Protein AF-0000000069628048 (afdb_homodimer)

Organism: Araneus ventricosus (NCBI:txid182803)

Foldseek 3Di:
DAAADEPDQLLVLLVQLLVCVVVPDDLVVSVVVNPSHYDDCNDDSVRSVVSSVVVVVHDDPSPSVVVVPDPPPPCPCPVPVDDDDD/DAAADEPDQLLVLLVQLLVCVVVPDDLVVSVVVNPSHYDDCNDDSVRSVVSSVVVVVHDDPSPSVVVPPDPPPPCPVPVPPPPPDD

Nearest PDB structures (foldseek):
  7s03-assembly1_A-2  TM=7.587E-01  e=1.287E-01  Homo sapiens
  5hoo-assembly1_A  TM=9.166E-01  e=6.083E-01  Drosophila mauritiana
  5hoo-assembly1_B  TM=9.212E-01  e=8.298E-01  Drosophila mauritiana
  4r79-assembly1_B  TM=9.035E-01  e=1.749E+00  Drosophila mauritiana
  7s03-assembly1_A-2  TM=7.579E-01  e=8.852E-02  Homo sapiens

Secondary structure (DSSP, 8-state):
-PPPBPS--HHHHHHHHHHHHHHT--TTHHHHHHHHHB-SSS--HHHHHHHHHHHHHS------STT---------------S---/-PPPBPS--HHHHHHHHHHHHHHT--TTHHHHHHHHHB-SSS--HHHHHHHHHHHHHS------GGG-------------------

Sequence (172 aa):
MASRIDAPAKCELRRVIRFLQAEGNSAVEIPRRMSRVYVEDFMNDSAVCEWRRKFKDGPTEIRDEEGQGRKSVATEDLVQRASLAVMASRIDAPAKCELRRVIRFLQAEGNSAVEIPRRMSRVYVEDFMNDSAVCEWRRKFKDGPTEIRDEEGQGRKSVATEDLVQRASLAV

Solvent-accessible surface area (backbone atoms only — not comparable to full-atom values): 10506 Å² total; per-residue (Å²): 116,49,38,73,44,74,81,72,52,71,53,47,55,52,44,41,50,52,49,41,48,23,54,48,49,49,86,67,48,47,58,52,57,46,58,58,20,33,48,78,88,75,70,56,68,68,58,53,50,50,49,53,48,45,54,69,79,34,93,61,79,79,65,56,63,74,39,60,59,73,74,70,71,72,68,71,66,71,65,70,80,68,80,66,83,130,116,50,38,71,43,74,82,71,50,70,51,47,54,52,45,42,50,51,47,40,49,24,54,48,50,48,87,68,50,46,59,52,57,47,55,59,20,34,48,80,88,77,69,54,69,69,56,53,51,50,50,52,49,46,55,70,80,34,93,60,79,79,66,57,63,74,37,59,60,74,74,71,71,72,71,71,67,72,68,77,63,78,82,53,87,116

InterPro domains:
  IPR041426 Mos1 transposase, HTH domain [PF17906] (12-58)

Structure (mmCIF, N/CA/C/O backbone):
data_AF-0000000069628048-model_v1
#
loop_
_entity.id
_entity.type
_entity.pdbx_description
1 polymer 'Mos1 transposase HTH domain-containing protein'
#
loop_
_atom_site.group_PDB
_atom_site.id
_atom_site.type_symbol
_atom_site.label_atom_id
_atom_site.label_alt_id
_atom_site.label_comp_id
_atom_site.label_asym_id
_atom_site.label_entity_id
_atom_site.label_seq_id
_atom_site.pdbx_PDB_ins_code
_atom_site.Cartn_x
_atom_site.Cartn_y
_atom_site.Cartn_z
_atom_site.occupancy
_atom_site.B_iso_or_equiv
_atom_site.auth_seq_id
_atom_site.auth_comp_id
_atom_site.auth_asym_id
_atom_site.auth_atom_id
_atom_site.pdbx_PDB_model_num
ATOM 1 N N . MET A 1 1 ? 0.833 -8.758 -16.734 1 68.06 1 MET A N 1
ATOM 2 C CA . MET A 1 1 ? 2.189 -8.82 -16.188 1 68.06 1 MET A CA 1
ATOM 3 C C . MET A 1 1 ? 2.426 -7.703 -15.188 1 68.06 1 MET A C 1
ATOM 5 O O . MET A 1 1 ? 1.896 -6.598 -15.336 1 68.06 1 MET A O 1
ATOM 9 N N . ALA A 1 2 ? 3.006 -8.117 -13.969 1 75.44 2 ALA A N 1
ATOM 10 C CA . ALA A 1 2 ? 3.318 -7.137 -12.938 1 75.44 2 ALA A CA 1
ATOM 11 C C . ALA A 1 2 ? 4.258 -6.059 -13.469 1 75.44 2 ALA A C 1
ATOM 13 O O . ALA A 1 2 ? 5.191 -6.355 -14.211 1 75.44 2 ALA A O 1
ATOM 14 N N . SER A 1 3 ? 3.812 -4.875 -13.469 1 87.56 3 SER A N 1
ATOM 15 C CA . SER A 1 3 ? 4.742 -3.783 -13.742 1 87.56 3 SER A CA 1
ATOM 16 C C . SER A 1 3 ? 5.648 -3.518 -12.539 1 87.56 3 SER A C 1
ATOM 18 O O . SER A 1 3 ? 5.309 -3.863 -11.406 1 87.56 3 SER A O 1
ATOM 20 N N . ARG A 1 4 ? 6.875 -2.988 -12.906 1 87.44 4 ARG A N 1
ATOM 21 C CA . ARG A 1 4 ? 7.84 -2.805 -11.828 1 87.44 4 ARG A CA 1
ATOM 22 C C . ARG A 1 4 ? 7.84 -1.362 -11.336 1 87.44 4 ARG A C 1
ATOM 24 O O . ARG A 1 4 ? 7.676 -0.43 -12.125 1 87.44 4 ARG A O 1
ATOM 31 N N . ILE A 1 5 ? 7.867 -1.253 -9.992 1 87.88 5 ILE A N 1
ATOM 32 C CA . ILE A 1 5 ? 7.992 0.06 -9.367 1 87.88 5 ILE A CA 1
ATOM 33 C C . ILE A 1 5 ? 9.438 0.294 -8.938 1 87.88 5 ILE A C 1
ATOM 35 O O . ILE A 1 5 ? 10.016 -0.514 -8.211 1 87.88 5 ILE A O 1
ATOM 39 N N . ASP A 1 6 ? 9.93 1.393 -9.461 1 83.75 6 ASP A N 1
ATOM 40 C CA . ASP A 1 6 ? 11.305 1.726 -9.109 1 83.75 6 ASP A CA 1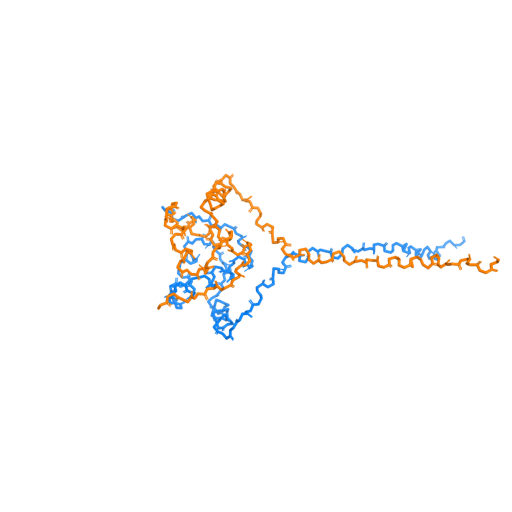
ATOM 41 C C . ASP A 1 6 ? 11.352 2.74 -7.969 1 83.75 6 ASP A C 1
ATOM 43 O O . ASP A 1 6 ? 10.492 3.621 -7.879 1 83.75 6 ASP A O 1
ATOM 47 N N . ALA A 1 7 ? 12.219 2.531 -7.008 1 80.62 7 ALA A N 1
ATOM 48 C CA . ALA A 1 7 ? 12.523 3.477 -5.934 1 80.62 7 ALA A CA 1
ATOM 49 C C . ALA A 1 7 ? 11.289 3.746 -5.078 1 80.62 7 ALA A C 1
ATOM 51 O O . ALA A 1 7 ? 10.875 4.898 -4.922 1 80.62 7 ALA A O 1
ATOM 52 N N . PRO A 1 8 ? 10.641 2.758 -4.605 1 84.19 8 PRO A N 1
ATOM 53 C CA . PRO A 1 8 ? 9.492 2.988 -3.725 1 84.19 8 PRO A CA 1
ATOM 54 C C . PRO A 1 8 ? 9.875 3.703 -2.432 1 84.19 8 PRO A C 1
ATOM 56 O O . PRO A 1 8 ? 10.969 3.486 -1.903 1 84.19 8 PRO A O 1
ATOM 59 N N . ALA A 1 9 ? 9 4.613 -1.985 1 83.25 9 ALA A N 1
ATOM 60 C CA . ALA A 1 9 ? 9.203 5.207 -0.666 1 83.25 9 ALA A CA 1
ATOM 61 C C . ALA A 1 9 ? 9.07 4.156 0.433 1 83.25 9 ALA A C 1
ATOM 63 O O . ALA A 1 9 ? 8.328 3.186 0.29 1 83.25 9 ALA A O 1
ATOM 64 N N . LYS A 1 10 ? 9.867 4.41 1.433 1 83.81 10 LYS A N 1
ATOM 65 C CA . LYS A 1 10 ? 9.812 3.492 2.566 1 83.81 10 LYS A CA 1
ATOM 66 C C . LYS A 1 10 ? 8.391 3.377 3.113 1 83.81 10 LYS A C 1
ATOM 68 O O . LYS A 1 10 ? 7.941 2.285 3.465 1 83.81 10 LYS A O 1
ATOM 73 N N . CYS A 1 11 ? 7.73 4.453 3.145 1 86.31 11 CYS A N 1
ATOM 74 C CA . CYS A 1 11 ? 6.375 4.469 3.674 1 86.31 11 CYS A CA 1
ATOM 75 C C . CYS A 1 11 ? 5.43 3.676 2.775 1 86.31 11 CYS A C 1
ATOM 77 O O . CYS A 1 11 ? 4.477 3.059 3.26 1 86.31 11 CYS A O 1
ATOM 79 N N . GLU A 1 12 ? 5.688 3.73 1.521 1 88.19 12 GLU A N 1
ATOM 80 C CA . GLU A 1 12 ? 4.871 2.941 0.603 1 88.19 12 GLU A CA 1
ATOM 81 C C . GLU A 1 12 ? 5.012 1.448 0.881 1 88.19 12 GLU A C 1
ATOM 83 O O . GLU A 1 12 ? 4.016 0.727 0.95 1 88.19 12 GLU A O 1
ATOM 88 N N . LEU A 1 13 ? 6.277 1.021 1.098 1 91.44 13 LEU A N 1
ATOM 89 C CA . LEU A 1 13 ? 6.531 -0.386 1.385 1 91.44 13 LEU A CA 1
ATOM 90 C C . LEU A 1 13 ? 5.828 -0.814 2.668 1 91.44 13 LEU A C 1
ATOM 92 O O . LEU A 1 13 ? 5.203 -1.877 2.713 1 91.44 13 LEU A O 1
ATOM 96 N N . ARG A 1 14 ? 5.844 0.015 3.629 1 91.94 14 ARG A N 1
ATOM 97 C CA . ARG A 1 14 ? 5.234 -0.301 4.918 1 91.94 14 ARG A CA 1
ATOM 98 C C . ARG A 1 14 ? 3.715 -0.392 4.793 1 91.94 14 ARG A C 1
ATOM 100 O O . ARG A 1 14 ? 3.092 -1.277 5.383 1 91.94 14 ARG A O 1
ATOM 107 N N . ARG A 1 15 ? 3.16 0.486 4.062 1 91.62 15 ARG A N 1
ATOM 108 C CA . ARG A 1 15 ? 1.712 0.486 3.881 1 91.62 15 ARG A CA 1
ATOM 109 C C . ARG A 1 15 ? 1.261 -0.731 3.08 1 91.62 15 ARG A C 1
ATOM 111 O O . ARG A 1 15 ? 0.216 -1.318 3.369 1 91.62 15 ARG A O 1
ATOM 118 N N . VAL A 1 16 ? 2.057 -1.086 2.139 1 94.81 16 VAL A N 1
ATOM 119 C CA . VAL A 1 16 ? 1.75 -2.27 1.341 1 94.81 16 VAL A CA 1
ATOM 120 C C . VAL A 1 16 ? 1.825 -3.518 2.217 1 94.81 16 VAL A C 1
ATOM 122 O O . VAL A 1 16 ? 0.977 -4.406 2.117 1 94.81 16 VAL A O 1
ATOM 125 N N . ILE A 1 17 ? 2.83 -3.568 3.098 1 95.31 17 ILE A N 1
ATOM 126 C CA . ILE A 1 17 ? 2.943 -4.688 4.027 1 95.31 17 ILE A CA 1
ATOM 127 C C . ILE A 1 17 ? 1.692 -4.762 4.898 1 95.31 17 ILE A C 1
ATOM 129 O O . ILE A 1 17 ? 1.126 -5.84 5.09 1 95.31 17 ILE A O 1
ATOM 133 N N . ARG A 1 18 ? 1.259 -3.666 5.375 1 93.56 18 ARG A N 1
ATOM 134 C CA . ARG A 1 18 ? 0.07 -3.602 6.219 1 93.56 18 ARG A CA 1
ATOM 135 C C . ARG A 1 18 ? -1.154 -4.133 5.48 1 93.56 18 ARG A C 1
ATOM 137 O O . ARG A 1 18 ? -1.928 -4.918 6.031 1 93.56 18 ARG A O 1
ATOM 144 N N . PHE A 1 19 ? -1.276 -3.797 4.281 1 94.81 19 PHE A N 1
ATOM 145 C CA . PHE A 1 19 ? -2.41 -4.215 3.465 1 94.81 19 PHE A CA 1
ATOM 146 C C . PHE A 1 19 ? -2.369 -5.715 3.207 1 94.81 19 PHE A C 1
ATOM 148 O O . PHE A 1 19 ? -3.373 -6.406 3.379 1 94.81 19 PHE A O 1
ATOM 155 N N . LEU A 1 20 ? -1.219 -6.188 2.783 1 96.44 20 LEU A N 1
ATOM 156 C CA . LEU A 1 20 ? -1.088 -7.598 2.436 1 96.44 20 LEU A CA 1
ATOM 157 C C . LEU A 1 20 ? -1.302 -8.484 3.66 1 96.44 20 LEU A C 1
ATOM 159 O O . LEU A 1 20 ? -1.914 -9.547 3.562 1 96.44 20 LEU A O 1
ATOM 163 N N . GLN A 1 21 ? -0.781 -7.977 4.758 1 94.88 21 GLN A N 1
ATOM 164 C CA . GLN A 1 21 ? -0.981 -8.727 5.992 1 94.88 21 GLN A CA 1
ATOM 165 C C . GLN A 1 21 ? -2.457 -8.773 6.379 1 94.88 21 GLN A C 1
ATOM 167 O O . GLN A 1 21 ? -2.979 -9.828 6.746 1 94.88 21 GLN A O 1
ATOM 172 N N . ALA A 1 22 ? -3.102 -7.637 6.285 1 93.75 22 ALA A N 1
ATOM 173 C CA . ALA A 1 22 ? -4.523 -7.551 6.613 1 93.75 22 ALA A CA 1
ATOM 174 C C . ALA A 1 22 ? -5.355 -8.406 5.664 1 93.75 22 ALA A C 1
ATOM 176 O O . ALA A 1 22 ? -6.402 -8.938 6.055 1 93.75 22 ALA A O 1
ATOM 177 N N . GLU A 1 23 ? -4.93 -8.398 4.41 1 95.5 23 GLU A N 1
ATOM 178 C CA . GLU A 1 23 ? -5.621 -9.203 3.408 1 95.5 23 GLU A CA 1
ATOM 179 C C . GLU A 1 23 ? -5.52 -10.695 3.727 1 95.5 23 GLU A C 1
ATOM 181 O O . GLU A 1 23 ? -6.348 -11.484 3.279 1 95.5 23 GLU A O 1
ATOM 186 N N . GLY A 1 24 ? -4.473 -11.141 4.449 1 94.44 24 GLY A N 1
ATOM 187 C CA . GLY A 1 24 ? -4.363 -12.531 4.871 1 94.44 24 GLY A CA 1
ATOM 188 C C . GLY A 1 24 ? -3.172 -13.242 4.266 1 94.44 24 GLY A C 1
ATOM 189 O O . GLY A 1 24 ? -3.125 -14.477 4.25 1 94.44 24 GLY A O 1
ATOM 190 N N . ASN A 1 25 ? -2.266 -12.492 3.699 1 95.38 25 ASN A N 1
ATOM 191 C CA . ASN A 1 25 ? -1.077 -13.109 3.121 1 95.38 25 ASN A CA 1
ATOM 192 C C . ASN A 1 25 ? -0.105 -13.57 4.203 1 95.38 25 ASN A C 1
ATOM 194 O O . ASN A 1 25 ? 0.026 -12.93 5.242 1 95.38 25 ASN A O 1
ATOM 198 N N . SER A 1 26 ? 0.551 -14.68 3.836 1 94.75 26 SER A N 1
ATOM 199 C CA . SER A 1 26 ? 1.504 -15.242 4.785 1 94.75 26 SER A CA 1
ATOM 200 C C . SER A 1 26 ? 2.812 -14.461 4.785 1 94.75 26 SER A C 1
ATOM 202 O O . SER A 1 26 ? 3.051 -13.641 3.9 1 94.75 26 SER A O 1
ATOM 204 N N . ALA A 1 27 ? 3.658 -14.781 5.797 1 93.81 27 ALA A N 1
ATOM 205 C CA . ALA A 1 27 ? 4.953 -14.133 5.98 1 93.81 27 ALA A CA 1
ATOM 206 C C . ALA A 1 27 ? 5.859 -14.367 4.773 1 93.81 27 ALA A C 1
ATOM 208 O O . ALA A 1 27 ? 6.758 -13.562 4.5 1 93.81 27 ALA A O 1
ATOM 209 N N . VAL A 1 28 ? 5.633 -15.445 4.051 1 94.06 28 VAL A N 1
ATOM 210 C CA . VAL A 1 28 ? 6.484 -15.766 2.91 1 94.06 28 VAL A CA 1
ATOM 211 C C . VAL A 1 28 ? 5.914 -15.125 1.646 1 94.06 28 VAL A C 1
ATOM 213 O O . VAL A 1 28 ? 6.664 -14.719 0.756 1 94.06 28 VAL A O 1
ATOM 216 N N . GLU A 1 29 ? 4.602 -15.023 1.638 1 95.38 29 GLU A N 1
ATOM 217 C CA . GLU A 1 29 ? 3.926 -14.523 0.447 1 95.38 29 GLU A CA 1
ATOM 218 C C . GLU A 1 29 ? 4.129 -13.016 0.296 1 95.38 29 GLU A C 1
ATOM 220 O O . GLU A 1 29 ? 4.277 -12.508 -0.819 1 95.38 29 GLU A O 1
ATOM 225 N N . ILE A 1 30 ? 4.223 -12.336 1.43 1 96.31 30 ILE A N 1
ATOM 226 C CA . ILE A 1 30 ? 4.297 -10.875 1.403 1 96.31 30 ILE A CA 1
ATOM 227 C C . ILE A 1 30 ? 5.586 -10.438 0.704 1 96.31 30 ILE A C 1
ATOM 229 O O . ILE A 1 30 ? 5.539 -9.719 -0.296 1 96.31 30 ILE A O 1
ATOM 233 N N . PRO A 1 31 ? 6.781 -10.922 1.104 1 94 31 PRO A N 1
ATOM 234 C CA . PRO A 1 31 ? 7.996 -10.523 0.39 1 94 31 PRO A CA 1
ATOM 235 C C . PRO A 1 31 ? 8.023 -11.016 -1.055 1 94 31 PRO A C 1
A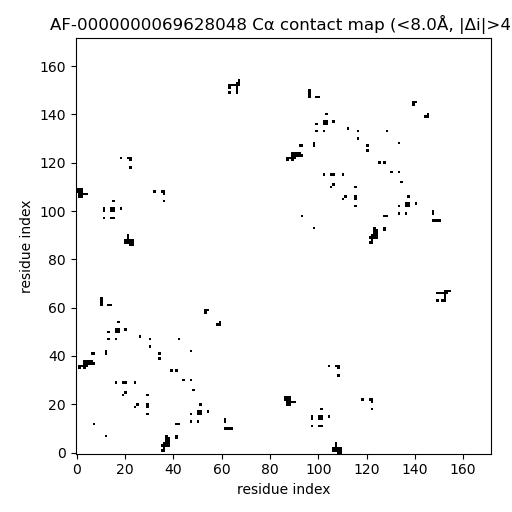TOM 237 O O . PRO A 1 31 ? 8.578 -10.344 -1.931 1 94 31 PRO A O 1
ATOM 240 N N . ARG A 1 32 ? 7.43 -12.102 -1.323 1 92.56 32 ARG A N 1
ATOM 241 C CA . ARG A 1 32 ? 7.379 -12.648 -2.678 1 92.56 32 ARG A CA 1
ATOM 242 C C . ARG A 1 32 ? 6.586 -11.734 -3.605 1 92.56 32 ARG A C 1
ATOM 244 O O . ARG A 1 32 ? 7.035 -11.422 -4.711 1 92.56 32 ARG A O 1
ATOM 251 N N . ARG A 1 33 ? 5.441 -11.344 -3.127 1 94.5 33 ARG A N 1
ATOM 252 C CA . ARG A 1 33 ? 4.582 -10.477 -3.924 1 94.5 33 ARG A CA 1
ATOM 253 C C . ARG A 1 33 ? 5.219 -9.102 -4.121 1 94.5 33 ARG A C 1
ATOM 255 O O . ARG A 1 33 ? 5.18 -8.547 -5.219 1 94.5 33 ARG A O 1
ATOM 262 N N . MET A 1 34 ? 5.805 -8.609 -3.057 1 94.81 34 MET A N 1
ATOM 263 C CA . MET A 1 34 ? 6.441 -7.301 -3.137 1 94.81 34 MET A CA 1
ATOM 264 C C . MET A 1 34 ? 7.66 -7.344 -4.055 1 94.81 34 MET A C 1
ATOM 266 O O . MET A 1 34 ? 7.926 -6.387 -4.781 1 94.81 34 MET A O 1
ATOM 270 N N . SER A 1 35 ? 8.43 -8.5 -4.074 1 91.69 35 SER A N 1
ATOM 271 C CA . SER A 1 35 ? 9.625 -8.633 -4.891 1 91.69 35 SER A CA 1
ATOM 272 C C . SER A 1 35 ? 9.281 -8.68 -6.379 1 91.69 35 SER A C 1
ATOM 274 O O . SER A 1 35 ? 10.133 -8.391 -7.227 1 91.69 35 SER A O 1
ATOM 276 N N . ARG A 1 36 ? 8.086 -9.023 -6.688 1 91.25 36 ARG A N 1
ATOM 277 C CA . ARG A 1 36 ? 7.625 -9.078 -8.07 1 91.25 36 ARG A CA 1
ATOM 278 C C . ARG A 1 36 ? 7.336 -7.684 -8.609 1 91.25 36 ARG A C 1
ATOM 280 O O . ARG A 1 36 ? 7.391 -7.453 -9.82 1 91.25 36 ARG A O 1
ATOM 287 N N . VAL A 1 37 ? 7.004 -6.852 -7.68 1 93.06 37 VAL A N 1
ATOM 288 C CA . VAL A 1 37 ? 6.555 -5.52 -8.07 1 93.06 37 VAL A CA 1
ATOM 289 C C . VAL A 1 37 ? 7.691 -4.516 -7.883 1 93.06 37 VAL A C 1
ATOM 291 O O . VAL A 1 37 ? 7.945 -3.682 -8.758 1 93.06 37 VAL A O 1
ATOM 294 N N . TYR A 1 38 ? 8.359 -4.574 -6.715 1 91.62 38 TYR A N 1
ATOM 295 C CA . TYR A 1 38 ? 9.414 -3.621 -6.398 1 91.62 38 TYR A CA 1
ATOM 296 C C . TYR A 1 38 ? 10.781 -4.16 -6.828 1 91.62 38 TYR A C 1
ATOM 298 O O . TYR A 1 38 ? 11.102 -5.32 -6.57 1 91.62 38 TYR A O 1
ATOM 306 N N . VAL A 1 39 ? 11.383 -3.344 -7.602 1 79.69 39 VAL A N 1
ATOM 307 C CA . VAL A 1 39 ? 12.68 -3.73 -8.141 1 79.69 39 VAL A CA 1
ATOM 308 C C . VAL A 1 39 ? 13.742 -3.609 -7.051 1 79.69 39 VAL A C 1
ATOM 310 O O . VAL A 1 39 ? 13.789 -2.611 -6.328 1 79.69 39 VAL A O 1
ATOM 313 N N . GLU A 1 40 ? 14.75 -4.434 -7.195 1 70.88 40 GLU A N 1
ATOM 314 C CA . GLU A 1 40 ? 16 -4.512 -6.453 1 70.88 40 GLU A CA 1
ATOM 315 C C . GLU A 1 40 ? 15.875 -3.867 -5.078 1 70.88 40 GLU A C 1
ATOM 317 O O . GLU A 1 40 ? 15.312 -2.775 -4.949 1 70.88 40 GLU A O 1
ATOM 322 N N . ASP A 1 41 ? 16.234 -4.316 -4.059 1 71.06 41 ASP A N 1
ATOM 323 C CA . ASP A 1 41 ? 16.516 -3.932 -2.678 1 71.06 41 ASP A CA 1
ATOM 324 C C . ASP A 1 41 ? 15.312 -3.225 -2.053 1 71.06 41 ASP A C 1
ATOM 326 O O . ASP A 1 41 ? 15.453 -2.15 -1.468 1 71.06 41 ASP A O 1
ATOM 330 N N . PHE A 1 42 ? 14.094 -3.488 -2.314 1 77.88 42 PHE A N 1
ATOM 331 C CA . PHE A 1 42 ? 12.938 -2.82 -1.729 1 77.88 42 PHE A CA 1
ATOM 332 C C . PHE A 1 42 ? 13.008 -2.85 -0.208 1 77.88 42 PHE A C 1
ATOM 334 O O . PHE A 1 42 ? 12.828 -1.82 0.447 1 77.88 42 PHE A O 1
ATOM 341 N N . MET A 1 43 ? 13.141 -4.035 0.465 1 86.06 43 MET A N 1
ATOM 342 C CA . MET A 1 43 ? 13.18 -4.23 1.911 1 86.06 43 MET A CA 1
ATOM 343 C C . MET A 1 43 ? 13.656 -5.637 2.256 1 86.06 43 MET A C 1
ATOM 345 O O . MET A 1 43 ? 13.305 -6.602 1.568 1 86.06 43 MET A O 1
ATOM 349 N N . ASN A 1 44 ? 14.578 -5.641 3.102 1 88.81 44 ASN A N 1
ATOM 350 C CA . ASN A 1 44 ? 15.055 -6.949 3.527 1 88.81 44 ASN A CA 1
ATOM 351 C C . ASN A 1 44 ? 13.984 -7.711 4.309 1 88.81 44 ASN A C 1
ATOM 353 O O . ASN A 1 44 ? 13.047 -7.105 4.828 1 88.81 44 ASN A O 1
ATOM 357 N N . ASP A 1 45 ? 14.133 -9 4.363 1 88.62 45 ASP A N 1
ATOM 358 C CA . ASP A 1 45 ? 13.148 -9.867 5.008 1 88.62 45 ASP A CA 1
ATOM 359 C C . ASP A 1 45 ? 12.969 -9.492 6.477 1 88.62 45 ASP A C 1
ATOM 361 O O . ASP A 1 45 ? 11.859 -9.555 7.008 1 88.62 45 ASP A O 1
ATOM 365 N N . SER A 1 46 ? 14.086 -9.219 7.062 1 92.25 46 SER A N 1
ATOM 366 C CA . SER A 1 46 ? 14.039 -8.875 8.477 1 92.25 46 SER A CA 1
ATOM 367 C C . SER A 1 46 ? 13.195 -7.621 8.711 1 92.25 46 SER A C 1
ATOM 369 O O . SER A 1 46 ? 12.43 -7.551 9.672 1 92.25 46 SER A O 1
ATOM 371 N N . ALA A 1 47 ? 13.305 -6.672 7.848 1 92.62 47 ALA A N 1
ATOM 372 C CA . ALA A 1 47 ? 12.539 -5.434 7.957 1 92.62 47 ALA A CA 1
ATOM 373 C C . ALA A 1 47 ? 11.055 -5.684 7.719 1 92.62 47 ALA A C 1
ATOM 375 O O . ALA A 1 47 ? 10.203 -5.16 8.445 1 92.62 47 ALA A O 1
ATOM 376 N N . VAL A 1 48 ? 10.766 -6.512 6.758 1 94 48 VAL A N 1
ATOM 377 C CA . VAL A 1 48 ? 9.375 -6.867 6.484 1 94 48 VAL A CA 1
ATOM 378 C C . VAL A 1 48 ? 8.758 -7.527 7.715 1 94 48 VAL A C 1
ATOM 380 O O . VAL A 1 48 ? 7.648 -7.188 8.117 1 94 48 VAL A O 1
ATOM 383 N N . CYS A 1 49 ? 9.531 -8.414 8.336 1 94.38 49 CYS A N 1
ATOM 384 C CA . CYS A 1 49 ? 9.07 -9.133 9.516 1 94.38 49 CYS A CA 1
ATOM 385 C C . CYS A 1 49 ? 8.82 -8.18 10.672 1 94.38 49 CYS A C 1
ATOM 387 O O . CYS A 1 49 ? 7.848 -8.328 11.414 1 94.38 49 CYS A O 1
ATOM 389 N N . GLU A 1 50 ? 9.68 -7.328 10.789 1 92.75 50 GLU A N 1
ATOM 390 C CA . GLU A 1 50 ? 9.539 -6.344 11.859 1 92.75 50 GLU A CA 1
ATOM 391 C C . GLU A 1 50 ? 8.25 -5.547 11.711 1 92.75 50 GLU A C 1
ATOM 393 O O . GLU A 1 50 ? 7.5 -5.379 12.68 1 92.75 50 GLU A O 1
ATOM 398 N N . TRP A 1 51 ? 7.973 -5.125 10.555 1 92.62 51 TRP A N 1
ATOM 399 C CA . TRP A 1 51 ? 6.777 -4.324 10.328 1 92.62 51 TRP A CA 1
ATOM 400 C C . TRP A 1 51 ? 5.52 -5.172 10.477 1 92.62 51 TRP A C 1
ATOM 402 O O . TRP A 1 51 ? 4.488 -4.691 10.961 1 92.62 51 TRP A O 1
ATOM 412 N N . ARG A 1 52 ? 5.574 -6.383 10.031 1 93.31 52 ARG A N 1
ATOM 413 C CA . ARG A 1 52 ? 4.453 -7.289 10.266 1 93.31 52 ARG A CA 1
ATOM 414 C C . ARG A 1 52 ? 4.121 -7.371 11.75 1 93.31 52 ARG A C 1
ATOM 416 O O . ARG A 1 52 ? 2.949 -7.363 12.133 1 93.31 52 ARG A O 1
ATOM 423 N N . ARG A 1 53 ? 5.129 -7.496 12.492 1 92.75 53 ARG A N 1
ATOM 424 C CA . ARG A 1 53 ? 4.949 -7.566 13.938 1 92.75 53 ARG A CA 1
ATOM 425 C C . ARG A 1 53 ? 4.355 -6.27 14.477 1 92.75 53 ARG A C 1
ATOM 427 O O . ARG A 1 53 ? 3.432 -6.293 15.289 1 92.75 53 ARG A O 1
ATOM 434 N N . LYS A 1 54 ? 4.879 -5.223 14.031 1 90.25 54 LYS A N 1
ATOM 435 C CA . LYS A 1 54 ? 4.41 -3.912 14.469 1 90.25 54 LYS A CA 1
ATOM 436 C C . LYS A 1 54 ? 2.926 -3.727 14.148 1 90.25 54 LYS A C 1
ATOM 438 O O . LYS A 1 54 ? 2.178 -3.18 14.961 1 90.25 54 LYS A O 1
ATOM 443 N N . PHE A 1 55 ? 2.482 -4.156 13.047 1 90.5 55 PHE A N 1
ATOM 444 C CA . PHE A 1 55 ? 1.09 -3.982 12.648 1 90.5 55 PHE A CA 1
ATOM 445 C C . PHE A 1 55 ? 0.191 -4.977 13.375 1 90.5 55 PHE A C 1
ATOM 447 O O . PHE A 1 55 ? -1.011 -4.746 13.523 1 90.5 55 PHE A O 1
ATOM 454 N N . LYS A 1 56 ? 0.746 -6.062 13.727 1 86.88 56 LYS A N 1
ATOM 455 C CA . LYS A 1 56 ? -0.006 -7.035 14.516 1 86.88 56 LYS A CA 1
ATOM 456 C C . LYS A 1 56 ? -0.311 -6.496 15.914 1 86.88 56 LYS A C 1
ATOM 458 O O . LYS A 1 56 ? -1.396 -6.73 16.453 1 86.88 56 LYS A O 1
ATOM 463 N N . ASP A 1 57 ? 0.714 -5.883 16.562 1 83.19 57 ASP A N 1
ATOM 464 C CA . ASP A 1 57 ? 0.627 -5.387 17.938 1 83.19 57 ASP A CA 1
ATOM 465 C C . ASP A 1 57 ? -0.246 -4.137 18 1 83.19 57 ASP A C 1
ATOM 467 O O . ASP A 1 57 ? -0.645 -3.719 19.094 1 83.19 57 ASP A O 1
ATOM 471 N N . GLY A 1 58 ? -0.651 -3.574 16.922 1 70.38 58 GLY A N 1
ATOM 472 C CA . GLY A 1 58 ? -1.574 -2.451 16.891 1 70.38 58 GLY A CA 1
ATOM 473 C C . GLY A 1 58 ? -1.16 -1.364 15.922 1 70.38 58 GLY A C 1
ATOM 474 O O . GLY A 1 58 ? -0.198 -1.532 15.164 1 70.38 58 GLY A O 1
ATOM 475 N N . PRO A 1 59 ? -2.025 -0.323 15.969 1 61.97 59 PRO A N 1
ATOM 476 C CA . PRO A 1 59 ? -1.896 0.703 14.93 1 61.97 59 PRO A CA 1
ATOM 477 C C . PRO A 1 59 ? -0.563 1.446 15 1 61.97 59 PRO A C 1
ATOM 479 O O . PRO A 1 59 ? -0.229 2.027 16.031 1 61.97 59 PRO A O 1
ATOM 482 N N . THR A 1 60 ? 0.403 1.013 14.297 1 62.59 60 THR A N 1
ATOM 483 C CA . THR A 1 60 ? 1.644 1.773 14.195 1 62.59 60 THR A CA 1
ATOM 484 C C . THR A 1 60 ? 1.522 2.875 13.148 1 62.59 60 THR A C 1
ATOM 486 O O . THR A 1 60 ? 0.927 2.666 12.086 1 62.59 60 THR A O 1
ATOM 489 N N . GLU A 1 61 ? 1.534 4.066 13.562 1 62.41 61 GLU A N 1
ATOM 490 C CA . GLU A 1 61 ? 1.553 5.18 12.617 1 62.41 61 GLU A CA 1
ATOM 491 C C . GLU A 1 61 ? 2.705 5.043 11.625 1 62.41 61 GLU A C 1
ATOM 493 O O . GLU A 1 61 ? 3.85 4.82 12.023 1 62.41 61 GLU A O 1
ATOM 498 N N . ILE A 1 62 ? 2.293 4.734 10.484 1 69.88 62 ILE A N 1
ATOM 499 C CA . ILE A 1 62 ? 3.312 4.727 9.438 1 69.88 62 ILE A CA 1
ATOM 500 C C . ILE A 1 62 ? 3.703 6.16 9.094 1 69.88 62 ILE A C 1
ATOM 502 O O . ILE A 1 62 ? 2.859 6.957 8.672 1 69.88 62 ILE A O 1
ATOM 506 N N . ARG A 1 63 ? 4.625 6.793 10.039 1 58.38 63 ARG A N 1
ATOM 507 C CA . ARG A 1 63 ? 5.059 8.172 9.836 1 58.38 63 ARG A CA 1
ATOM 508 C C . ARG A 1 63 ? 5.727 8.344 8.477 1 58.38 63 ARG A C 1
ATOM 510 O O . ARG A 1 63 ? 6.488 7.477 8.047 1 58.38 63 ARG A O 1
ATOM 517 N N . ASP A 1 64 ? 5.066 8.984 7.625 1 53.38 64 ASP A N 1
ATOM 518 C CA . ASP A 1 64 ? 5.691 9.391 6.371 1 53.38 64 ASP A CA 1
ATOM 519 C C . ASP A 1 64 ? 6.988 10.156 6.625 1 53.38 64 ASP A C 1
ATOM 521 O O . ASP A 1 64 ? 6.984 11.203 7.27 1 53.38 64 ASP A O 1
ATOM 525 N N . GLU A 1 65 ? 7.988 9.609 7.145 1 46.06 65 GLU A N 1
ATOM 526 C CA . GLU A 1 65 ? 9.203 10.391 7.324 1 46.06 65 GLU A CA 1
ATOM 527 C C . GLU A 1 65 ? 9.391 11.398 6.188 1 46.06 65 GLU A C 1
ATOM 529 O O . GLU A 1 65 ? 10.055 12.414 6.355 1 46.06 65 GLU A O 1
ATOM 534 N N . GLU A 1 66 ? 9.172 11.031 4.996 1 43.47 66 GLU A N 1
ATOM 535 C CA . GLU A 1 66 ? 9.703 12.031 4.07 1 43.47 66 GLU A CA 1
ATOM 536 C C . GLU A 1 66 ? 9 13.375 4.25 1 43.47 66 GLU A C 1
ATOM 538 O O . GLU A 1 66 ? 9.359 14.359 3.596 1 43.47 66 GLU A O 1
ATOM 543 N N . GLY A 1 67 ? 7.742 13.32 4.66 1 39.53 67 GLY A N 1
ATOM 544 C CA . GLY A 1 67 ? 7.277 14.695 4.633 1 39.53 67 GLY A CA 1
ATOM 545 C C . GLY A 1 67 ? 8.039 15.602 5.582 1 39.53 67 GLY A C 1
ATOM 546 O O . GLY A 1 67 ? 7.539 16.672 5.969 1 39.53 67 GLY A O 1
ATOM 547 N N . GLN A 1 68 ? 8.812 14.953 6.387 1 35.78 68 GLN A N 1
ATOM 548 C CA . GLN A 1 68 ? 9.453 16.047 7.109 1 35.78 68 GLN A CA 1
ATOM 549 C C . GLN A 1 68 ? 10.094 17.031 6.145 1 35.78 68 GLN A C 1
ATOM 551 O O . GLN A 1 68 ? 11.094 16.719 5.496 1 35.78 68 GLN A O 1
ATOM 556 N N . GLY A 1 69 ? 9.32 17.484 5.16 1 33.72 69 GLY A N 1
ATOM 557 C CA . GLY A 1 69 ? 10.016 18.656 4.637 1 33.72 69 GLY A CA 1
ATOM 558 C C . GLY A 1 69 ? 10.922 19.312 5.656 1 33.72 69 GLY A C 1
ATOM 559 O O . GLY A 1 69 ? 10.758 19.109 6.863 1 33.72 69 GLY A O 1
ATOM 560 N N . ARG A 1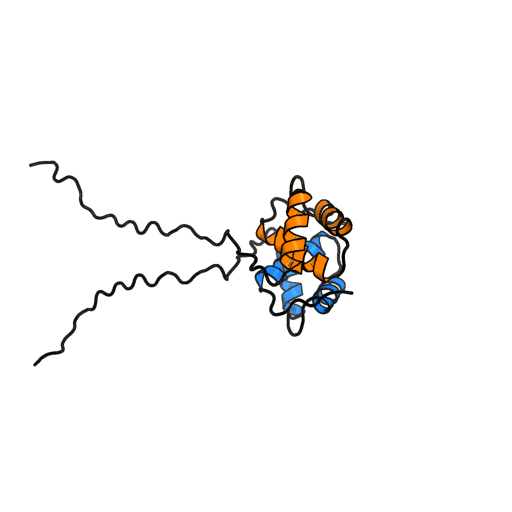 70 ? 12.078 19.797 5.211 1 36.06 70 ARG A N 1
ATOM 561 C CA . ARG A 1 70 ? 13.141 20.641 5.75 1 36.06 70 ARG A CA 1
ATOM 562 C C . ARG A 1 70 ? 12.57 21.75 6.629 1 36.06 70 ARG A C 1
ATOM 564 O O . ARG A 1 70 ? 11.633 22.438 6.23 1 36.06 70 ARG A O 1
ATOM 571 N N . LYS A 1 71 ? 12.359 21.609 7.887 1 34.84 71 LYS A N 1
ATOM 572 C CA . LYS A 1 71 ? 12.375 22.812 8.711 1 34.84 71 LYS A CA 1
ATOM 573 C C . LYS A 1 71 ? 13.086 23.953 7.996 1 34.84 71 LYS A C 1
ATOM 575 O O . LYS A 1 71 ? 14.227 23.797 7.539 1 34.84 71 LYS A O 1
ATOM 580 N N . SER A 1 72 ? 12.32 24.656 7.156 1 35.12 72 SER A N 1
ATOM 581 C CA . SER A 1 72 ? 12.82 25.938 6.672 1 35.12 72 SER A CA 1
ATOM 582 C C . SER A 1 72 ? 13.758 26.578 7.684 1 35.12 72 SER A C 1
ATOM 584 O O . SER A 1 72 ? 13.438 26.656 8.867 1 35.12 72 SER A O 1
ATOM 586 N N . VAL A 1 73 ? 15.023 26.281 7.637 1 34.31 73 VAL A N 1
ATOM 587 C CA . VAL A 1 73 ? 16.047 27.141 8.234 1 34.31 73 VAL A CA 1
ATOM 588 C C . VAL A 1 73 ? 15.562 28.594 8.219 1 34.31 73 VAL A C 1
ATOM 590 O O . VAL A 1 73 ? 15.438 29.203 7.152 1 34.31 73 VAL A O 1
ATOM 593 N N . ALA A 1 74 ? 14.43 28.859 8.922 1 34.78 74 ALA A N 1
ATOM 594 C CA . ALA A 1 74 ? 14.461 30.297 9.211 1 34.78 74 ALA A CA 1
ATOM 595 C C . ALA A 1 74 ? 15.898 30.781 9.383 1 34.78 74 ALA A C 1
ATOM 597 O O . ALA A 1 74 ? 16.656 30.25 10.195 1 34.78 74 ALA A O 1
ATOM 598 N N . THR A 1 75 ? 16.547 31.062 8.234 1 34.47 75 THR A N 1
ATOM 599 C CA . THR A 1 75 ? 17.75 31.875 8.164 1 34.47 75 THR A CA 1
ATOM 600 C C . THR A 1 75 ? 17.703 33 9.195 1 34.47 75 THR A C 1
ATOM 602 O O . THR A 1 75 ? 16.922 33.938 9.055 1 34.47 75 THR A O 1
ATOM 605 N N . GLU A 1 76 ? 17.328 32.688 10.438 1 30.75 76 GLU A N 1
ATOM 606 C CA . GLU A 1 76 ? 17.859 33.812 11.219 1 30.75 76 GLU A CA 1
ATOM 607 C C . GLU A 1 76 ? 19.219 34.25 10.703 1 30.75 76 GLU A C 1
ATOM 609 O O . GLU A 1 76 ? 20.203 33.5 10.805 1 30.75 76 GLU A O 1
ATOM 614 N N . ASP A 1 77 ? 19.266 34.688 9.516 1 31.95 77 ASP A N 1
ATOM 615 C CA . ASP A 1 77 ? 20.406 35.5 9.148 1 31.95 77 ASP A CA 1
ATOM 616 C C . ASP A 1 77 ? 20.797 36.438 10.289 1 31.95 77 ASP A C 1
ATOM 618 O O . ASP A 1 77 ? 20.375 37.594 10.32 1 31.95 77 ASP A O 1
ATOM 622 N N . LEU A 1 78 ? 20.391 36.281 11.516 1 33.59 78 LEU A N 1
ATOM 623 C CA . LEU A 1 78 ? 21.125 37.219 12.336 1 33.59 78 LEU A CA 1
ATOM 624 C C . LEU A 1 78 ? 22.625 37.188 12.031 1 33.59 78 LEU A C 1
ATOM 626 O O . LEU A 1 78 ? 23.297 36.188 12.352 1 33.59 78 LEU A O 1
ATOM 630 N N . VAL A 1 79 ? 22.891 37.406 10.734 1 32.97 79 VAL A N 1
ATOM 631 C CA . VAL A 1 79 ? 24.234 37.812 10.344 1 32.97 79 VAL A CA 1
ATOM 632 C C . VAL A 1 79 ? 24.906 38.531 11.5 1 32.97 79 VAL A C 1
ATOM 634 O O . VAL A 1 79 ? 24.484 39.625 11.875 1 32.97 79 VAL A O 1
ATOM 637 N N . GLN A 1 80 ? 25.125 38 12.547 1 34.31 80 GLN A N 1
ATOM 638 C CA . GLN A 1 80 ? 26.219 38.5 13.398 1 34.31 80 GLN A CA 1
ATOM 639 C C . GLN A 1 80 ? 27.344 39.094 12.562 1 34.31 80 GLN A C 1
ATOM 641 O O . GLN A 1 80 ? 28.062 38.375 11.883 1 34.31 80 GLN A O 1
ATOM 646 N N . ARG A 1 81 ? 26.969 40.094 11.703 1 33.72 81 ARG A N 1
ATOM 647 C CA . ARG A 1 81 ? 28.062 40.906 11.156 1 33.72 81 ARG A CA 1
ATOM 648 C C . ARG A 1 81 ? 29.188 41.062 12.172 1 33.72 81 ARG A C 1
ATOM 650 O O . ARG A 1 81 ? 29 41.719 13.219 1 33.72 81 ARG A O 1
ATOM 657 N N . ALA A 1 82 ? 29.781 40.062 12.594 1 33.53 82 ALA A N 1
ATOM 658 C CA . ALA A 1 82 ? 31.078 39.906 13.242 1 33.53 82 ALA A CA 1
ATOM 659 C C . ALA A 1 82 ? 32 41.031 12.867 1 33.53 82 ALA A C 1
ATOM 661 O O . ALA A 1 82 ? 31.781 41.75 11.891 1 33.53 82 ALA A O 1
ATOM 662 N N . SER A 1 83 ? 33.344 40.844 13.305 1 34.62 83 SER A N 1
ATOM 663 C CA . SER A 1 83 ? 34.656 41.375 13.625 1 34.62 83 SER A CA 1
ATOM 664 C C . SER A 1 83 ? 35.375 41.875 12.367 1 34.62 83 SER A C 1
ATOM 666 O O . SER A 1 83 ? 36.594 42.062 12.367 1 34.62 83 SER A O 1
ATOM 668 N N . LEU A 1 84 ? 34.719 41.812 11.258 1 32.03 84 LEU A N 1
ATOM 669 C CA . LEU A 1 84 ? 35.812 42.125 10.32 1 32.03 84 LEU A CA 1
ATOM 670 C C . LEU A 1 84 ? 36.562 43.375 10.742 1 32.03 84 LEU A C 1
ATOM 672 O O . LEU A 1 84 ? 37.781 43.406 10.719 1 32.03 84 LEU A O 1
ATOM 676 N N . ALA A 1 85 ? 36.156 44.5 10.25 1 32.25 85 ALA A N 1
ATOM 677 C CA . ALA A 1 85 ? 37.188 45.438 9.852 1 32.25 85 ALA A CA 1
ATOM 678 C C . ALA A 1 85 ? 38 45.906 11.055 1 32.25 85 ALA A C 1
ATOM 680 O O . ALA A 1 85 ? 37.406 46.188 12.109 1 32.25 85 ALA A O 1
ATOM 681 N N . VAL A 1 86 ? 39.469 45.969 10.867 1 29.92 86 VAL A N 1
ATOM 682 C CA . VAL A 1 86 ? 40.438 47.031 11.07 1 29.92 86 VAL A CA 1
ATOM 683 C C . VAL A 1 86 ? 39.781 48.375 10.812 1 29.92 86 VAL A C 1
ATOM 685 O O . VAL A 1 86 ? 38.969 48.531 9.875 1 29.92 86 VAL A O 1
ATOM 688 N N . MET B 1 1 ? -8.102 -15.188 7.414 1 69.31 1 MET B N 1
ATOM 689 C CA . MET B 1 1 ? -9.156 -14.195 7.23 1 69.31 1 MET B CA 1
ATOM 690 C C . MET B 1 1 ? -8.586 -12.781 7.184 1 69.31 1 MET B C 1
ATOM 692 O O . MET B 1 1 ? -7.602 -12.484 7.867 1 69.31 1 MET B O 1
ATOM 696 N N . ALA B 1 2 ? -9.062 -11.992 6.117 1 76.12 2 ALA B N 1
ATOM 697 C CA . ALA B 1 2 ? -8.617 -10.609 5.988 1 76.12 2 ALA B CA 1
ATOM 698 C C . ALA B 1 2 ? -8.953 -9.805 7.238 1 76.12 2 ALA B C 1
ATOM 700 O O . ALA B 1 2 ? -10.031 -9.969 7.82 1 76.12 2 ALA B O 1
ATOM 701 N N . SER B 1 3 ? -7.992 -9.289 7.871 1 88 3 SER B N 1
ATOM 702 C CA . SER B 1 3 ? -8.258 -8.328 8.938 1 88 3 SER B CA 1
ATOM 703 C C . SER B 1 3 ? -8.656 -6.969 8.359 1 88 3 SER B C 1
ATOM 705 O O . SER B 1 3 ? -8.32 -6.652 7.219 1 88 3 SER B O 1
ATOM 707 N N . ARG B 1 4 ? -9.484 -6.25 9.211 1 87.5 4 ARG B N 1
ATOM 708 C CA . ARG B 1 4 ? -9.984 -4.98 8.688 1 87.5 4 ARG B CA 1
ATOM 709 C C . ARG B 1 4 ? -9.148 -3.812 9.195 1 87.5 4 ARG B C 1
ATOM 711 O O . ARG B 1 4 ? -8.688 -3.822 10.344 1 87.5 4 ARG B O 1
ATOM 718 N N . ILE B 1 5 ? -8.844 -2.904 8.242 1 88.12 5 ILE B N 1
ATOM 719 C CA . ILE B 1 5 ? -8.148 -1.674 8.594 1 88.12 5 ILE B CA 1
ATOM 720 C C . ILE B 1 5 ? -9.148 -0.524 8.695 1 88.12 5 ILE B C 1
ATOM 722 O O . ILE B 1 5 ? -9.898 -0.264 7.75 1 88.12 5 ILE B O 1
ATOM 726 N N . ASP B 1 6 ? -9.109 0.058 9.875 1 83.94 6 ASP B N 1
ATOM 727 C CA . ASP B 1 6 ? -10.016 1.183 10.078 1 83.94 6 ASP B CA 1
ATOM 728 C C . ASP B 1 6 ? -9.305 2.514 9.844 1 83.94 6 ASP B C 1
ATOM 730 O O . ASP B 1 6 ? -8.117 2.645 10.141 1 83.94 6 ASP B O 1
ATOM 734 N N . ALA B 1 7 ? -9.93 3.443 9.164 1 80.69 7 ALA B N 1
ATOM 735 C CA . ALA B 1 7 ? -9.477 4.82 8.984 1 80.69 7 ALA B CA 1
ATOM 736 C C . ALA B 1 7 ? -8.141 4.867 8.25 1 80.69 7 ALA B C 1
ATOM 738 O O . ALA B 1 7 ? -7.164 5.43 8.758 1 80.69 7 ALA B O 1
ATOM 739 N N . PRO B 1 8 ? -8.039 4.234 7.137 1 84.25 8 PRO B N 1
ATOM 740 C CA . PRO B 1 8 ? -6.789 4.32 6.379 1 84.25 8 PRO B CA 1
ATOM 741 C C . PRO B 1 8 ? -6.48 5.742 5.914 1 84.25 8 PRO B C 1
ATOM 743 O O . PRO B 1 8 ? -7.395 6.508 5.605 1 84.25 8 PRO B O 1
ATOM 746 N N . ALA B 1 9 ? -5.172 6.098 5.949 1 83.31 9 ALA B N 1
ATOM 747 C CA . ALA B 1 9 ? -4.773 7.371 5.352 1 83.31 9 ALA B CA 1
ATOM 748 C C . ALA B 1 9 ? -4.996 7.359 3.84 1 83.31 9 ALA B C 1
ATOM 750 O O . ALA B 1 9 ? -4.914 6.309 3.201 1 83.31 9 ALA B O 1
ATOM 751 N N . LYS B 1 10 ? -5.332 8.531 3.406 1 83.81 10 LYS B N 1
ATOM 752 C CA . LYS B 1 10 ? -5.535 8.656 1.965 1 83.81 10 LYS B CA 1
ATOM 753 C C . LYS B 1 10 ? -4.305 8.188 1.194 1 83.81 10 LYS B C 1
ATOM 755 O O . LYS B 1 10 ? -4.43 7.52 0.165 1 83.81 10 LYS B O 1
ATOM 760 N N . CYS B 1 11 ? -3.189 8.5 1.692 1 86.44 11 CYS B N 1
ATOM 761 C CA . CYS B 1 11 ? -1.945 8.133 1.025 1 86.44 11 CYS B CA 1
ATOM 762 C C . CYS B 1 11 ? -1.746 6.621 1.041 1 86.44 11 CYS B C 1
ATOM 764 O O . CYS B 1 11 ? -1.176 6.055 0.107 1 86.44 11 CYS B O 1
ATOM 766 N N . GLU B 1 12 ? -2.184 6.031 2.092 1 88.25 12 GLU B N 1
ATOM 767 C CA . GLU B 1 12 ? -2.09 4.574 2.152 1 88.25 12 GLU B CA 1
ATOM 768 C C . GLU B 1 12 ? -2.918 3.922 1.051 1 88.25 12 GLU B C 1
ATOM 770 O O . GLU B 1 12 ? -2.443 3.016 0.364 1 88.25 12 GLU B O 1
ATOM 775 N N . LEU B 1 13 ? -4.148 4.449 0.861 1 91.5 13 LEU B N 1
ATOM 776 C CA . LEU B 1 13 ? -5.023 3.912 -0.173 1 91.5 13 LEU B CA 1
ATOM 777 C C . LEU B 1 13 ? -4.402 4.078 -1.555 1 91.5 13 LEU B C 1
ATOM 779 O O . LEU B 1 13 ? -4.422 3.15 -2.365 1 91.5 13 LEU B O 1
ATOM 783 N N . ARG B 1 14 ? -3.797 5.176 -1.778 1 91.94 14 ARG B N 1
ATOM 784 C CA . ARG B 1 14 ? -3.195 5.461 -3.076 1 91.94 14 ARG B CA 1
ATOM 785 C C . ARG B 1 14 ? -1.998 4.555 -3.338 1 91.94 14 ARG B C 1
ATOM 787 O O . ARG B 1 14 ? -1.814 4.066 -4.453 1 91.94 14 ARG B O 1
ATOM 794 N N . ARG B 1 15 ? -1.229 4.348 -2.344 1 91.62 15 ARG B N 1
ATOM 795 C CA . ARG B 1 15 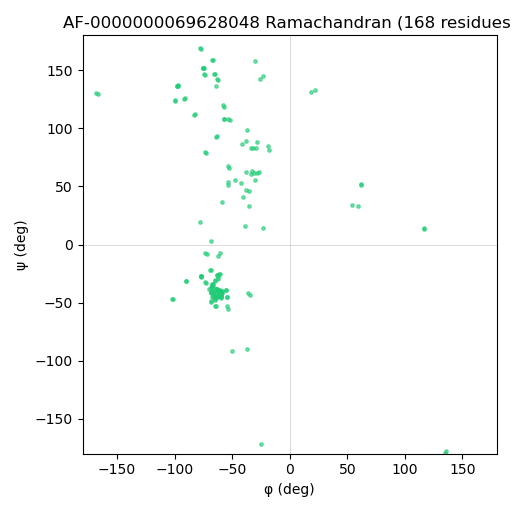? -0.056 3.492 -2.49 1 91.62 15 ARG B CA 1
ATOM 796 C C . ARG B 1 15 ? -0.461 2.039 -2.719 1 91.62 15 ARG B C 1
ATOM 798 O O . ARG B 1 15 ? 0.167 1.331 -3.508 1 91.62 15 ARG B O 1
ATOM 805 N N . VAL B 1 16 ? -1.5 1.653 -2.068 1 94.81 16 VAL B N 1
ATOM 806 C CA . VAL B 1 16 ? -2.008 0.297 -2.248 1 94.81 16 VAL B CA 1
ATOM 807 C C . VAL B 1 16 ? -2.537 0.128 -3.67 1 94.81 16 VAL B C 1
ATOM 809 O O . VAL B 1 16 ? -2.305 -0.903 -4.305 1 94.81 16 VAL B O 1
ATOM 812 N N . ILE B 1 17 ? -3.219 1.164 -4.172 1 95.38 17 ILE B N 1
ATOM 813 C CA . ILE B 1 17 ? -3.703 1.125 -5.551 1 95.38 17 ILE B CA 1
ATOM 814 C C . ILE B 1 17 ? -2.523 0.971 -6.508 1 95.38 17 ILE B C 1
ATOM 816 O O . ILE B 1 17 ? -2.568 0.153 -7.43 1 95.38 17 ILE B O 1
ATOM 820 N N . ARG B 1 18 ? -1.513 1.698 -6.277 1 93.44 18 ARG B N 1
ATOM 821 C CA . ARG B 1 18 ? -0.319 1.644 -7.117 1 93.44 18 ARG B CA 1
ATOM 822 C C . ARG B 1 18 ? 0.284 0.243 -7.117 1 93.44 18 ARG B C 1
ATOM 824 O O . ARG B 1 18 ? 0.636 -0.285 -8.172 1 93.44 18 ARG B O 1
ATOM 831 N N . PHE B 1 19 ? 0.321 -0.366 -6.023 1 94.81 19 PHE B N 1
ATOM 832 C CA . PHE B 1 19 ? 0.892 -1.7 -5.879 1 94.81 19 PHE B CA 1
ATOM 833 C C . PHE B 1 19 ? 0.034 -2.736 -6.598 1 94.81 19 PHE B C 1
ATOM 835 O O . PHE B 1 19 ? 0.55 -3.562 -7.352 1 94.81 19 PHE B O 1
ATOM 842 N N . LEU B 1 20 ? -1.25 -2.674 -6.336 1 96.44 20 LEU B N 1
ATOM 843 C CA . LEU B 1 20 ? -2.154 -3.666 -6.906 1 96.44 20 LEU B CA 1
ATOM 844 C C . LEU B 1 20 ? -2.188 -3.555 -8.43 1 96.44 20 LEU B C 1
ATOM 846 O O . LEU B 1 20 ? -2.242 -4.57 -9.125 1 96.44 20 LEU B O 1
ATOM 850 N N . GLN B 1 21 ? -2.143 -2.316 -8.867 1 94.81 21 GLN B N 1
ATOM 851 C CA . GLN B 1 21 ? -2.119 -2.117 -10.312 1 94.81 21 GLN B CA 1
ATOM 852 C C . GLN B 1 21 ? -0.832 -2.668 -10.922 1 94.81 21 GLN B C 1
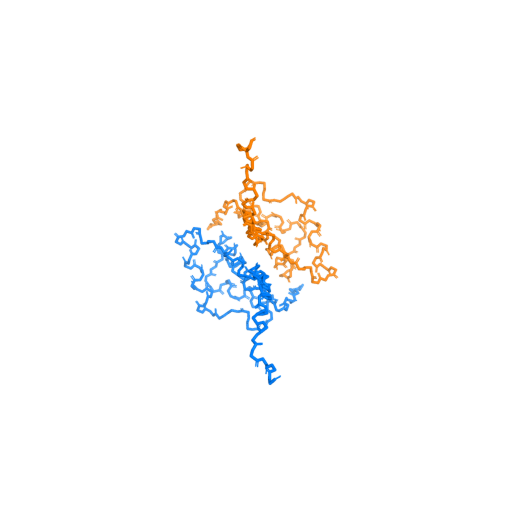ATOM 854 O O . GLN B 1 21 ? -0.867 -3.342 -11.953 1 94.81 21 GLN B O 1
ATOM 859 N N . ALA B 1 22 ? 0.277 -2.365 -10.273 1 93.62 22 ALA B N 1
ATOM 860 C CA . ALA B 1 22 ? 1.572 -2.842 -10.75 1 93.62 22 ALA B CA 1
ATOM 861 C C . ALA B 1 22 ? 1.643 -4.363 -10.719 1 93.62 22 ALA B C 1
ATOM 863 O O . ALA B 1 22 ? 2.32 -4.98 -11.539 1 93.62 22 ALA B O 1
ATOM 864 N N . GLU B 1 23 ? 1.05 -4.902 -9.672 1 95.44 23 GLU B N 1
ATOM 865 C CA . GLU B 1 23 ? 1.022 -6.355 -9.531 1 95.44 23 GLU B CA 1
ATOM 866 C C . GLU B 1 23 ? 0.239 -7.004 -10.672 1 95.44 23 GLU B C 1
ATOM 868 O O . GLU B 1 23 ? 0.439 -8.18 -10.977 1 95.44 23 GLU B O 1
ATOM 873 N N . GLY B 1 24 ? -0.729 -6.301 -11.297 1 94.44 24 GLY B N 1
ATOM 874 C CA . GLY B 1 24 ? -1.444 -6.824 -12.445 1 94.44 24 GLY B CA 1
ATOM 875 C C . GLY B 1 24 ? -2.928 -7.012 -12.195 1 94.44 24 GLY B C 1
ATOM 876 O O . GLY B 1 24 ? -3.604 -7.73 -12.938 1 94.44 24 GLY B O 1
ATOM 877 N N . ASN B 1 25 ? -3.422 -6.445 -11.117 1 95.38 25 ASN B N 1
ATOM 878 C CA . ASN B 1 25 ? -4.844 -6.559 -10.82 1 95.38 25 ASN B CA 1
ATOM 879 C C . ASN B 1 25 ? -5.684 -5.676 -11.75 1 95.38 25 ASN B C 1
ATOM 881 O O . ASN B 1 25 ? -5.254 -4.582 -12.125 1 95.38 25 ASN B O 1
ATOM 885 N N . SER B 1 26 ? -6.867 -6.234 -12.031 1 94.69 26 SER B N 1
ATOM 886 C CA . SER B 1 26 ? -7.762 -5.5 -12.914 1 94.69 26 SER B CA 1
ATOM 887 C C . SER B 1 26 ? -8.453 -4.359 -12.18 1 94.69 26 SER B C 1
ATOM 889 O O . SER B 1 26 ? -8.406 -4.289 -10.953 1 94.69 26 SER B O 1
ATOM 891 N N . ALA B 1 27 ? -9.109 -3.49 -12.984 1 93.75 27 ALA B N 1
ATOM 892 C CA . ALA B 1 27 ? -9.82 -2.322 -12.469 1 93.75 27 ALA B CA 1
ATOM 893 C C . ALA B 1 27 ? -10.938 -2.734 -11.508 1 93.75 27 ALA B C 1
ATOM 895 O O . ALA B 1 27 ? -11.328 -1.961 -10.633 1 93.75 27 ALA B O 1
ATOM 896 N N . VAL B 1 28 ? -11.445 -3.941 -11.664 1 93.94 28 VAL B N 1
ATOM 897 C CA . VAL B 1 28 ? -12.547 -4.395 -10.82 1 93.94 28 VAL B CA 1
ATOM 898 C C . VAL B 1 28 ? -12 -5.082 -9.578 1 93.94 28 VAL B C 1
ATOM 900 O O . VAL B 1 28 ? -12.586 -4.984 -8.5 1 93.94 28 VAL B O 1
ATOM 903 N N . GLU B 1 29 ? -10.859 -5.707 -9.758 1 95.38 29 GLU B N 1
ATOM 904 C CA . GLU B 1 29 ? -10.266 -6.484 -8.672 1 95.38 29 GLU B CA 1
ATOM 905 C C . GLU B 1 29 ? -9.695 -5.57 -7.59 1 95.38 29 GLU B C 1
ATOM 907 O O . GLU B 1 29 ? -9.789 -5.879 -6.402 1 95.38 29 GLU B O 1
ATOM 912 N N . ILE B 1 30 ? -9.203 -4.414 -8.016 1 96.31 30 ILE B N 1
ATOM 913 C CA . ILE B 1 30 ? -8.523 -3.52 -7.082 1 96.31 30 ILE B CA 1
ATOM 914 C C . ILE B 1 30 ? -9.516 -3.027 -6.027 1 96.31 30 ILE B C 1
ATOM 916 O O . ILE B 1 30 ? -9.312 -3.232 -4.828 1 96.31 30 ILE B O 1
ATOM 920 N N . PRO B 1 31 ? -10.672 -2.455 -6.379 1 94 31 PRO B N 1
ATOM 921 C CA . PRO B 1 31 ? -11.625 -2.027 -5.352 1 94 31 PRO B CA 1
ATOM 922 C C . PRO B 1 31 ? -12.188 -3.197 -4.547 1 94 31 PRO B C 1
ATOM 924 O O . PRO B 1 31 ? -12.484 -3.051 -3.359 1 94 31 PRO B O 1
ATOM 927 N N . ARG B 1 32 ? -12.312 -4.316 -5.137 1 92.62 32 ARG B N 1
ATOM 928 C CA . ARG B 1 32 ? -12.82 -5.496 -4.445 1 92.62 32 ARG B CA 1
ATOM 929 C C . ARG B 1 32 ? -11.875 -5.93 -3.334 1 92.62 32 ARG B C 1
ATOM 931 O O . ARG B 1 32 ? -12.305 -6.191 -2.209 1 92.62 32 ARG B O 1
ATOM 938 N N . ARG B 1 33 ? -10.617 -5.988 -3.682 1 94.62 33 ARG B N 1
ATOM 939 C CA . ARG B 1 33 ? -9.609 -6.402 -2.711 1 94.62 33 ARG B CA 1
ATOM 940 C C . ARG B 1 33 ? -9.477 -5.375 -1.59 1 94.62 33 ARG B C 1
ATOM 942 O O . ARG B 1 33 ? -9.383 -5.738 -0.416 1 94.62 33 ARG B O 1
ATOM 949 N N . MET B 1 34 ? -9.492 -4.137 -1.979 1 94.88 34 MET B N 1
ATOM 950 C CA . MET B 1 34 ? -9.367 -3.072 -0.986 1 94.88 34 MET B CA 1
ATOM 951 C C . MET B 1 34 ? -10.586 -3.035 -0.072 1 94.88 34 MET B C 1
ATOM 953 O O . MET B 1 34 ? -10.461 -2.779 1.127 1 94.88 34 MET B O 1
ATOM 957 N N . SER B 1 35 ? -11.828 -3.34 -0.621 1 91.81 35 SER B N 1
ATOM 958 C CA . SER B 1 35 ? -13.062 -3.301 0.158 1 91.81 35 SER B CA 1
ATOM 959 C C . SER B 1 35 ? -13.094 -4.418 1.197 1 91.81 35 SER B C 1
ATOM 961 O O . SER B 1 35 ? -13.812 -4.324 2.191 1 91.81 35 SER B O 1
ATOM 963 N N . ARG B 1 36 ? -12.344 -5.434 0.99 1 91.38 36 ARG B N 1
ATOM 964 C CA . ARG B 1 36 ? -12.266 -6.555 1.925 1 91.38 36 ARG B CA 1
ATOM 965 C C . ARG B 1 36 ? -11.414 -6.195 3.137 1 91.38 36 ARG B C 1
ATOM 967 O O . ARG B 1 36 ? -11.578 -6.773 4.211 1 91.38 36 ARG B O 1
ATOM 974 N N . VAL B 1 37 ? -10.523 -5.285 2.889 1 93.19 37 VAL B N 1
ATOM 975 C CA . VAL B 1 37 ? -9.547 -4.957 3.92 1 93.19 37 VAL B CA 1
ATOM 976 C C . VAL B 1 37 ? -9.938 -3.656 4.613 1 93.19 37 VAL B C 1
ATOM 978 O O . VAL B 1 37 ? -9.898 -3.561 5.84 1 93.19 37 VAL B O 1
ATOM 981 N N . TYR B 1 38 ? -10.281 -2.639 3.805 1 91.81 38 TYR B N 1
ATOM 982 C CA . TYR B 1 38 ? -10.625 -1.33 4.352 1 91.81 38 TYR B CA 1
ATOM 983 C C . TYR B 1 38 ? -12.125 -1.22 4.613 1 91.81 38 TYR B C 1
ATOM 985 O O . TYR B 1 38 ? -12.938 -1.606 3.77 1 91.81 38 TYR B O 1
ATOM 993 N N . VAL B 1 39 ? -12.398 -0.879 5.793 1 80.06 39 VAL B N 1
ATOM 994 C CA . VAL B 1 39 ? -13.789 -0.784 6.219 1 80.06 39 VAL B CA 1
ATOM 995 C C . VAL B 1 39 ? -14.414 0.49 5.652 1 80.06 39 VAL B C 1
ATOM 997 O O . VAL B 1 39 ? -13.828 1.568 5.734 1 80.06 39 VAL B O 1
ATOM 1000 N N . GLU B 1 40 ? -15.703 0.405 5.469 1 70.94 40 GLU B N 1
ATOM 1001 C CA . GLU B 1 40 ? -16.672 1.431 5.082 1 70.94 40 GLU B CA 1
ATOM 1002 C C . GLU B 1 40 ? -15.977 2.629 4.441 1 70.94 40 GLU B C 1
ATOM 1004 O O . GLU B 1 40 ? -14.961 3.109 4.949 1 70.94 40 GLU B O 1
ATOM 1009 N N . ASP B 1 41 ? -16.25 3.166 3.436 1 71.38 41 ASP B N 1
ATOM 1010 C CA . ASP B 1 41 ? -16.016 4.406 2.701 1 71.38 41 ASP B CA 1
ATOM 1011 C C . ASP B 1 41 ? -14.523 4.609 2.432 1 71.38 41 ASP B C 1
ATOM 1013 O O . ASP B 1 41 ? -13.984 5.695 2.67 1 71.38 41 ASP B O 1
ATOM 1017 N N . PHE B 1 42 ? -13.68 3.678 2.229 1 78.5 42 PHE B N 1
ATOM 1018 C CA . PHE B 1 42 ? -12.25 3.865 1.983 1 78.5 42 PHE B CA 1
ATOM 1019 C C . PHE B 1 42 ? -12.023 4.809 0.81 1 78.5 42 PHE B C 1
ATOM 1021 O O . PHE B 1 42 ? -11.227 5.75 0.908 1 78.5 42 PHE B O 1
ATOM 1028 N N . MET B 1 43 ? -12.625 4.578 -0.391 1 86.5 43 MET B N 1
ATOM 1029 C CA . MET B 1 43 ? -12.469 5.363 -1.613 1 86.5 43 MET B CA 1
ATOM 1030 C C . MET B 1 43 ? -13.516 4.969 -2.648 1 86.5 43 MET B C 1
ATOM 1032 O O . MET B 1 43 ? -13.859 3.791 -2.775 1 86.5 43 MET B O 1
ATOM 1036 N N . ASN B 1 44 ? -14.117 5.949 -3.141 1 88.88 44 ASN B N 1
ATOM 1037 C CA . ASN B 1 44 ? -15.102 5.66 -4.18 1 88.88 44 ASN B CA 1
ATOM 1038 C C . ASN B 1 44 ? -14.438 5.137 -5.449 1 88.88 44 ASN B C 1
ATOM 1040 O O . ASN B 1 44 ? -13.242 5.34 -5.66 1 88.88 44 ASN B O 1
ATOM 1044 N N . ASP B 1 45 ? -15.211 4.469 -6.254 1 88.69 45 ASP B N 1
ATOM 1045 C CA . ASP B 1 45 ? -14.711 3.838 -7.469 1 88.69 45 ASP B CA 1
ATOM 1046 C C . ASP B 1 45 ? -14.078 4.871 -8.398 1 88.69 45 ASP B C 1
ATOM 1048 O O . ASP B 1 45 ? -13.078 4.59 -9.062 1 88.69 45 ASP B O 1
ATOM 1052 N N . SER B 1 46 ? -14.742 5.98 -8.453 1 92.38 46 SER B N 1
ATOM 1053 C CA . SER B 1 46 ? -14.242 7.031 -9.336 1 92.38 46 SER B CA 1
ATOM 1054 C C . SER B 1 46 ? -12.852 7.492 -8.906 1 92.38 46 SER B C 1
ATOM 1056 O O . SER B 1 46 ? -11.984 7.734 -9.75 1 92.38 46 SER B O 1
ATOM 1058 N N . ALA B 1 47 ? -12.633 7.594 -7.645 1 92.81 47 ALA B N 1
ATOM 1059 C CA . ALA B 1 47 ? -11.336 8.016 -7.113 1 92.81 47 ALA B CA 1
ATOM 1060 C C . ALA B 1 47 ? -10.266 6.953 -7.379 1 92.81 47 ALA B C 1
ATOM 1062 O O . ALA B 1 47 ? -9.148 7.277 -7.773 1 92.81 47 ALA B O 1
ATOM 1063 N N . VAL B 1 48 ? -10.641 5.73 -7.199 1 94.06 48 VAL B N 1
ATOM 1064 C CA . VAL B 1 48 ? -9.719 4.637 -7.484 1 94.06 48 VAL B CA 1
ATOM 1065 C C . VAL B 1 48 ? -9.305 4.684 -8.953 1 94.06 48 VAL B C 1
ATOM 1067 O O . VAL B 1 48 ? -8.117 4.57 -9.273 1 94.06 48 VAL B O 1
ATOM 1070 N N . CYS B 1 49 ? -10.281 4.91 -9.812 1 94.44 49 CYS B N 1
ATOM 1071 C CA . CYS B 1 49 ? -10.031 4.965 -11.25 1 94.44 49 CYS B CA 1
ATOM 1072 C C . CYS B 1 49 ? -9.109 6.129 -11.594 1 94.44 49 CYS B C 1
ATOM 1074 O O . CYS B 1 49 ? -8.227 5.992 -12.453 1 94.44 49 CYS B O 1
ATOM 1076 N N . GLU B 1 50 ? -9.359 7.141 -10.992 1 92.88 50 GLU B N 1
ATOM 1077 C CA . GLU B 1 50 ? -8.523 8.32 -11.227 1 92.88 50 GLU B CA 1
ATOM 1078 C C . GLU B 1 50 ? -7.062 8.039 -10.883 1 92.88 50 GLU B C 1
ATOM 1080 O O . GLU B 1 50 ? -6.164 8.352 -11.672 1 92.88 50 GLU B O 1
ATOM 1085 N N . TRP B 1 51 ? -6.852 7.461 -9.797 1 92.69 51 TRP B N 1
ATOM 1086 C CA . TRP B 1 51 ? -5.484 7.184 -9.367 1 92.69 51 TRP B CA 1
ATOM 1087 C C . TRP B 1 51 ? -4.84 6.125 -10.258 1 92.69 51 TRP B C 1
ATOM 1089 O O . TRP B 1 51 ? -3.641 6.184 -10.531 1 92.69 51 TRP B O 1
ATOM 1099 N N . ARG B 1 52 ? -5.594 5.148 -10.648 1 93.31 52 ARG B N 1
ATOM 1100 C CA . ARG B 1 52 ? -5.078 4.176 -11.609 1 93.31 52 ARG B CA 1
ATOM 1101 C C . ARG B 1 52 ? -4.555 4.867 -12.859 1 93.31 52 ARG B C 1
ATOM 1103 O O . ARG B 1 52 ? -3.496 4.508 -13.383 1 93.31 52 ARG B O 1
ATOM 1110 N N . ARG B 1 53 ? -5.316 5.758 -13.297 1 92.69 53 ARG B N 1
ATOM 1111 C CA . ARG B 1 53 ? -4.918 6.516 -14.477 1 92.69 53 ARG B CA 1
ATOM 1112 C C . ARG B 1 53 ? -3.648 7.316 -14.211 1 92.69 53 ARG B C 1
ATOM 1114 O O . ARG B 1 53 ? -2.73 7.332 -15.031 1 92.69 53 ARG B O 1
ATOM 1121 N N . LYS B 1 54 ? -3.629 7.934 -13.109 1 90.25 54 LYS B N 1
ATOM 1122 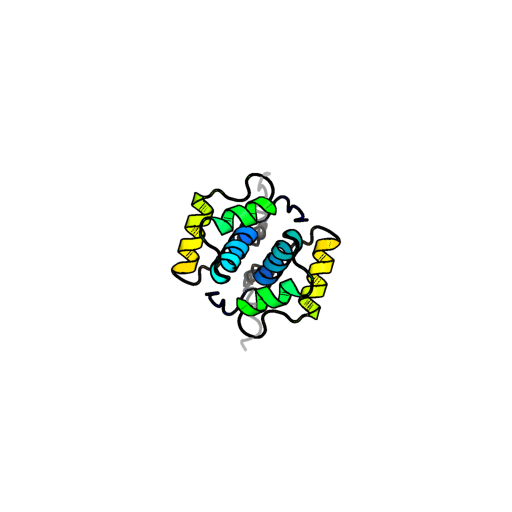C CA . LYS B 1 54 ? -2.477 8.742 -12.734 1 90.25 54 LYS B CA 1
ATOM 1123 C C . LYS B 1 54 ? -1.206 7.902 -12.672 1 90.25 54 LYS B C 1
ATOM 1125 O O . LYS B 1 54 ? -0.14 8.344 -13.109 1 90.25 54 LYS B O 1
ATOM 1130 N N . PHE B 1 55 ? -1.278 6.746 -12.188 1 90.44 55 PHE B N 1
ATOM 1131 C CA . PHE B 1 55 ? -0.103 5.895 -12.062 1 90.44 55 PHE B CA 1
ATOM 1132 C C . PHE B 1 55 ? 0.274 5.285 -13.406 1 90.44 55 PHE B C 1
ATOM 1134 O O . PHE B 1 55 ? 1.425 4.895 -13.617 1 90.44 55 PHE B O 1
ATOM 1141 N N . LYS B 1 56 ? -0.678 5.125 -14.234 1 86.81 56 LYS B N 1
ATOM 1142 C CA . LYS B 1 56 ? -0.397 4.641 -15.586 1 86.81 56 LYS B CA 1
ATOM 1143 C C . LYS B 1 56 ? 0.409 5.664 -16.375 1 86.81 56 LYS B C 1
ATOM 1145 O O . LYS B 1 56 ? 1.295 5.297 -17.156 1 86.81 56 LYS B O 1
ATOM 1150 N N . ASP B 1 57 ? 0.01 6.961 -16.281 1 83.06 57 ASP B N 1
ATOM 1151 C CA . ASP B 1 57 ? 0.609 8.055 -17.047 1 83.06 57 ASP B CA 1
ATOM 1152 C C . ASP B 1 57 ? 1.992 8.406 -16.5 1 83.06 57 ASP B C 1
ATOM 1154 O O . ASP B 1 57 ? 2.752 9.133 -17.141 1 83.06 57 ASP B O 1
ATOM 1158 N N . GLY B 1 58 ? 2.414 7.867 -15.414 1 69.75 58 GLY B N 1
ATOM 1159 C CA . GLY B 1 58 ? 3.75 8.047 -14.867 1 69.75 58 GLY B CA 1
ATOM 1160 C C . GLY B 1 58 ? 3.758 8.312 -13.375 1 69.75 58 GLY B C 1
ATOM 1161 O O . GLY B 1 58 ? 2.713 8.242 -12.719 1 69.75 58 GLY B O 1
ATOM 1162 N N . PRO B 1 59 ? 5.039 8.484 -12.938 1 61.69 59 PRO B N 1
ATOM 1163 C CA . PRO B 1 59 ? 5.242 8.516 -11.484 1 61.69 59 PRO B CA 1
ATOM 1164 C C . PRO B 1 59 ? 4.535 9.695 -10.82 1 61.69 59 PRO B C 1
ATOM 1166 O O . PRO B 1 59 ? 4.781 10.852 -11.18 1 61.69 59 PRO B O 1
ATOM 1169 N N . THR B 1 60 ? 3.361 9.516 -10.352 1 62.16 60 THR B N 1
ATOM 1170 C CA . THR B 1 60 ? 2.701 10.562 -9.578 1 62.16 60 THR B CA 1
ATOM 1171 C C . THR B 1 60 ? 3.158 10.523 -8.117 1 62.16 60 THR B C 1
ATOM 1173 O O . THR B 1 60 ? 3.33 9.445 -7.543 1 62.16 60 THR B O 1
ATOM 1176 N N . GLU B 1 61 ? 3.857 11.484 -7.711 1 62.5 61 GLU B N 1
ATOM 1177 C CA . GLU B 1 61 ? 4.234 11.594 -6.305 1 62.5 61 GLU B CA 1
ATOM 1178 C C . GLU B 1 61 ? 3.012 11.484 -5.395 1 62.5 61 GLU B C 1
ATOM 1180 O O . GLU B 1 61 ? 2.018 12.18 -5.594 1 62.5 61 GLU B O 1
ATOM 1185 N N . ILE B 1 62 ? 2.967 10.398 -4.793 1 69.5 62 ILE B N 1
ATOM 1186 C CA . ILE B 1 62 ? 1.915 10.266 -3.793 1 69.5 62 ILE B CA 1
ATOM 1187 C C . ILE B 1 62 ? 2.268 11.102 -2.561 1 69.5 62 ILE B C 1
ATOM 1189 O O . ILE B 1 62 ? 3.32 10.898 -1.949 1 69.5 62 ILE B O 1
ATOM 1193 N N . ARG B 1 63 ? 1.991 12.531 -2.695 1 58.06 63 ARG B N 1
ATOM 1194 C CA . ARG B 1 63 ? 2.311 13.438 -1.599 1 58.06 63 ARG B CA 1
ATOM 1195 C C . ARG B 1 63 ? 1.613 13.008 -0.312 1 58.06 63 ARG B C 1
ATOM 1197 O O . ARG B 1 63 ? 0.447 12.609 -0.335 1 58.06 63 ARG B O 1
ATOM 1204 N N . ASP B 1 64 ? 2.348 12.523 0.568 1 53.25 64 ASP B N 1
ATOM 1205 C CA . ASP B 1 64 ? 1.816 12.305 1.91 1 53.25 64 ASP B CA 1
ATOM 1206 C C . ASP B 1 64 ? 1.195 13.586 2.469 1 53.25 64 ASP B C 1
ATOM 1208 O O . ASP B 1 64 ? 1.885 14.594 2.641 1 53.25 64 ASP B O 1
ATOM 1212 N N . GLU B 1 65 ? 0.165 14.07 1.977 1 46.03 65 GLU B N 1
ATOM 1213 C CA . GLU B 1 65 ? -0.38 15.281 2.584 1 46.03 65 GLU B CA 1
ATOM 1214 C C . GLU B 1 65 ? -0.205 15.266 4.102 1 46.03 65 GLU B C 1
ATOM 1216 O O . GLU B 1 65 ? -0.217 16.312 4.742 1 46.03 65 GLU B O 1
ATOM 1221 N N . GLU B 1 66 ? -0.42 14.172 4.746 1 43.09 66 GLU B N 1
ATOM 1222 C CA . GLU B 1 66 ? -0.478 14.477 6.172 1 43.09 66 GLU B CA 1
ATOM 1223 C C . GLU B 1 66 ? 0.847 15.047 6.668 1 43.09 66 GLU B C 1
ATOM 1225 O O . GLU B 1 66 ? 0.986 15.367 7.852 1 43.09 66 GLU B O 1
ATOM 1230 N N . GLY B 1 67 ? 1.917 14.656 6 1 39.59 67 GLY B N 1
ATOM 1231 C CA . GLY B 1 67 ? 3.031 15.258 6.719 1 39.59 67 GLY B CA 1
ATOM 1232 C C . GLY B 1 67 ? 2.971 16.766 6.754 1 39.59 67 GLY B C 1
ATOM 1233 O O . GLY B 1 67 ? 3.992 17.438 6.945 1 39.59 67 GLY B O 1
ATOM 1234 N N . GLN B 1 68 ? 2.031 17.25 6.012 1 35.44 68 GLN B N 1
ATOM 1235 C CA . GLN B 1 68 ? 2.125 18.672 6.316 1 35.44 68 GLN B CA 1
ATOM 1236 C C . GLN B 1 68 ? 2.045 18.906 7.82 1 35.44 68 GLN B C 1
ATOM 1238 O O . GLN B 1 68 ? 0.993 18.719 8.43 1 35.44 68 GLN B O 1
ATOM 1243 N N . GLY B 1 69 ? 2.904 18.234 8.617 1 33.88 69 GLY B N 1
ATOM 1244 C CA . GLY B 1 69 ? 2.916 18.922 9.898 1 33.88 69 GLY B CA 1
ATOM 1245 C C . GLY B 1 69 ? 2.496 20.375 9.812 1 33.88 69 GLY B C 1
ATOM 1246 O O . GLY B 1 69 ? 2.533 20.969 8.734 1 33.88 69 GLY B O 1
ATOM 1247 N N . ARG B 1 70 ? 1.795 20.891 10.836 1 35.81 70 ARG B N 1
ATOM 1248 C CA . ARG B 1 70 ? 1.364 22.219 11.25 1 35.81 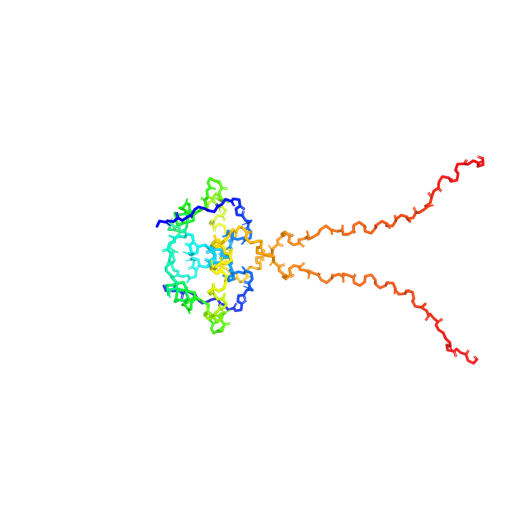70 ARG B CA 1
ATOM 1249 C C . ARG B 1 70 ? 2.432 23.266 10.938 1 35.81 70 ARG B C 1
ATOM 1251 O O . ARG B 1 70 ? 3.615 23.047 11.195 1 35.81 70 ARG B O 1
ATOM 1258 N N . LYS B 1 71 ? 2.367 24 9.883 1 34.59 71 LYS B N 1
ATOM 1259 C CA . LYS B 1 71 ? 2.977 25.328 9.875 1 34.59 71 LYS B CA 1
ATOM 1260 C C . LYS B 1 71 ? 3.227 25.828 11.297 1 34.59 71 LYS B C 1
ATOM 1262 O O . LYS B 1 71 ? 2.311 25.844 12.125 1 34.59 71 LYS B O 1
ATOM 1267 N N . SER B 1 72 ? 4.336 25.359 11.867 1 36.06 72 SER B N 1
ATOM 1268 C CA . SER B 1 72 ? 4.789 26.047 13.07 1 36.06 72 SER B CA 1
ATOM 1269 C C . SER B 1 72 ? 4.379 27.516 13.047 1 36.06 72 SER B C 1
ATOM 1271 O O . SER B 1 72 ? 4.652 28.234 12.078 1 36.06 72 SER B O 1
ATOM 1273 N N . VAL B 1 73 ? 3.152 27.812 13.445 1 35.72 73 VAL B N 1
ATOM 1274 C CA . VAL B 1 73 ? 2.85 29.188 13.828 1 35.72 73 VAL B CA 1
ATOM 1275 C C . VAL B 1 73 ? 4.098 29.859 14.414 1 35.72 73 VAL B C 1
ATOM 1277 O O . VAL B 1 73 ? 4.574 29.453 15.477 1 35.72 73 VAL B O 1
ATOM 1280 N N . ALA B 1 74 ? 5.141 29.969 13.609 1 35.19 74 ALA B N 1
ATOM 1281 C CA . ALA B 1 74 ? 6.012 31.031 14.117 1 35.19 74 ALA B CA 1
ATOM 1282 C C . ALA B 1 74 ? 5.195 32.156 14.773 1 35.19 74 ALA B C 1
ATOM 1284 O O . ALA B 1 74 ? 4.309 32.719 14.148 1 35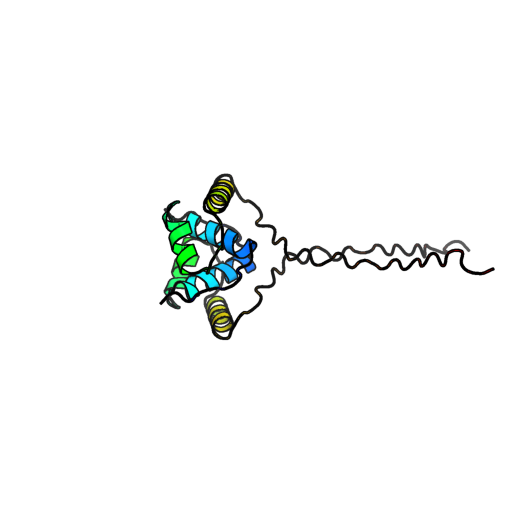.19 74 ALA B O 1
ATOM 1285 N N . THR B 1 75 ? 4.844 31.922 16.078 1 35.03 75 THR B N 1
ATOM 1286 C CA . THR B 1 75 ? 4.457 33 16.984 1 35.03 75 THR B CA 1
ATOM 1287 C C . THR B 1 75 ? 5.301 34.25 16.734 1 35.03 75 THR B C 1
ATOM 1289 O O . THR B 1 75 ? 6.488 34.281 17.062 1 35.03 75 THR B O 1
ATOM 1292 N N . GLU B 1 76 ? 5.453 34.625 15.492 1 30.95 76 GLU B N 1
ATOM 1293 C CA . GLU B 1 76 ? 5.832 36.031 15.617 1 30.95 76 GLU B CA 1
ATOM 1294 C C . GLU B 1 76 ? 4.98 36.719 16.672 1 30.95 76 GLU B C 1
ATOM 1296 O O . GLU B 1 76 ? 3.785 36.938 16.469 1 30.95 76 GLU B O 1
ATOM 1301 N N . ASP B 1 77 ? 4.891 36.219 17.859 1 31.94 77 ASP B N 1
ATOM 1302 C CA . ASP B 1 77 ? 4.5 37.156 18.922 1 31.94 77 ASP B CA 1
ATOM 1303 C C . ASP B 1 77 ? 5.184 38.5 18.75 1 31.94 77 ASP B C 1
ATOM 1305 O O . ASP B 1 77 ? 6.367 38.656 19.062 1 31.94 77 ASP B O 1
ATOM 1309 N N . LEU B 1 78 ? 5.34 39.094 17.562 1 34.19 78 LEU B N 1
ATOM 1310 C CA . LEU B 1 78 ? 5.57 40.531 17.656 1 34.19 78 LEU B CA 1
ATOM 1311 C C . LEU B 1 78 ? 4.66 41.156 18.703 1 34.19 78 LEU B C 1
ATOM 1313 O O . LEU B 1 78 ? 3.436 41.031 18.609 1 34.19 78 LEU B O 1
ATOM 1317 N N . VAL B 1 79 ? 5.117 41.125 19.891 1 34.59 79 VAL B N 1
ATOM 1318 C CA . VAL B 1 79 ? 4.91 41.906 21.094 1 34.59 79 VAL B CA 1
ATOM 1319 C C . VAL B 1 79 ? 4.398 43.281 20.719 1 34.59 79 VAL B C 1
ATOM 1321 O O . VAL B 1 79 ? 4.523 44.25 21.5 1 34.59 79 VAL B O 1
ATOM 1324 N N . GLN B 1 80 ? 3.943 43.531 19.531 1 35.69 80 GLN B N 1
ATOM 1325 C CA . GLN B 1 80 ? 3.52 44.938 19.531 1 35.69 80 GLN B CA 1
ATOM 1326 C C . GLN B 1 80 ? 2.461 45.188 20.594 1 35.69 80 GLN B C 1
ATOM 1328 O O . GLN B 1 80 ? 1.29 44.844 20.422 1 35.69 80 GLN B O 1
ATOM 1333 N N . ARG B 1 81 ? 2.594 44.5 21.781 1 32.94 81 ARG B N 1
ATOM 1334 C CA . ARG B 1 81 ? 1.623 44.875 22.812 1 32.94 81 ARG B CA 1
ATOM 1335 C C . ARG B 1 81 ? 1.203 46.312 22.688 1 32.94 81 ARG B C 1
ATOM 1337 O O . ARG B 1 81 ? 1.907 47.125 22.078 1 32.94 81 ARG B O 1
ATOM 1344 N N . ALA B 1 82 ? -0.011 46.625 23.266 1 34.66 82 ALA B N 1
ATOM 1345 C CA . ALA B 1 82 ? -0.939 47.656 23.734 1 34.66 82 ALA B CA 1
ATOM 1346 C C . ALA B 1 82 ? -0.189 48.844 24.266 1 34.66 82 ALA B C 1
ATOM 1348 O O . ALA B 1 82 ? 0.459 48.781 25.312 1 34.66 82 ALA B O 1
ATOM 1349 N N . SER B 1 83 ? 0.559 49.531 23.516 1 36.03 83 SER B N 1
ATOM 1350 C CA . SER B 1 83 ? 0.663 50.938 23.812 1 36.03 83 SER B CA 1
ATOM 1351 C C . SER B 1 83 ? -0.661 51.5 24.328 1 36.03 83 SER B C 1
ATOM 1353 O O . SER B 1 83 ? -1.525 51.875 23.531 1 36.03 83 SER B O 1
ATOM 1355 N N . LEU B 1 84 ? -1.383 50.656 25.047 1 35.03 84 LEU B N 1
ATOM 1356 C CA . LEU B 1 84 ? -2.488 51.219 25.797 1 35.03 84 LEU B CA 1
ATOM 1357 C C . LEU B 1 84 ? -2.104 52.594 26.359 1 35.03 84 LEU B C 1
ATOM 1359 O O . LEU B 1 84 ? -2.85 53.562 26.203 1 35.03 84 LEU B O 1
ATOM 1363 N N . ALA B 1 85 ? -1.522 52.594 27.625 1 36.72 85 ALA B N 1
ATOM 1364 C CA . ALA B 1 85 ? -1.836 53.594 28.641 1 36.72 85 ALA B CA 1
ATOM 1365 C C . ALA B 1 85 ? -1.1 54.906 28.359 1 36.72 85 ALA B C 1
ATOM 1367 O O . ALA B 1 85 ? -1.186 55.844 29.141 1 36.72 85 ALA B O 1
ATOM 1368 N N . VAL B 1 86 ? -0.63 55.188 27.203 1 29.61 86 VAL B N 1
ATOM 1369 C CA . VAL B 1 86 ? -0.693 56.625 27.281 1 29.61 86 VAL B CA 1
ATOM 1370 C C . VAL B 1 86 ? -2.15 57.094 27.266 1 29.61 86 VAL B C 1
ATOM 1372 O O . VAL B 1 86 ? -2.955 56.594 26.484 1 29.61 86 VAL B O 1
#

pLDDT: mean 73.4, std 24.25, range [29.61, 96.44]

Radius of gyration: 22.27 Å; Cα contacts (8 Å, |Δi|>4): 158; chains: 2; bounding box: 57×72×46 Å